Protein AF-A0A7V6A163-F1 (afdb_monomer)

Organism: NCBI:txid60893

Foldseek 3Di:
DDDPDDVVVVVVVVVVVVVVVVVVVVVVVVVVVVVVVVVVVVVVVVVLVVVVVVVVVLVVVCVVLVNDQDQDDPPPPVSNVVSCVVDQLNVLVVCVVVVNDDPVRSVVSSVVVVVVVVVD

Secondary structure (DSSP, 8-state):
------HHHHHHHHHHHHHHHHHHHHHHHHHHHHHHHHHHHHHHHHHHHHHHHHHHHHHHHHHHTT----PPPTT-HHHHHHHHHH-HHHHHHHHHHTTSS-HHHHHHHHHHHHHHHHT-

Solvent-accessible surface area (backbone atoms only — not comparable to full-atom values): 6953 Å² total; per-residue (Å²): 133,84,83,80,74,57,64,69,59,52,54,51,50,51,51,51,54,51,51,53,52,52,53,48,57,50,49,55,51,51,54,51,51,54,52,49,54,53,52,50,52,52,50,52,52,51,53,52,52,50,52,52,54,54,53,47,54,55,52,52,52,29,58,74,72,68,47,92,76,87,76,64,69,91,83,47,63,66,56,44,54,44,50,41,70,74,33,68,68,51,38,49,50,51,39,37,78,68,66,75,41,55,73,67,64,48,50,57,52,48,53,54,51,51,55,57,60,75,75,107

Structure (mmCIF, N/CA/C/O backbone):
data_AF-A0A7V6A163-F1
#
_entry.id   AF-A0A7V6A163-F1
#
loop_
_atom_site.group_PDB
_atom_site.id
_atom_site.type_symbol
_atom_site.label_atom_id
_atom_site.label_alt_id
_atom_site.label_comp_id
_atom_site.label_asym_id
_atom_site.label_entity_id
_atom_site.label_seq_id
_atom_site.pdbx_PDB_ins_code
_atom_site.Cartn_x
_atom_site.Cartn_y
_atom_site.Cartn_z
_atom_site.occupancy
_atom_site.B_iso_or_equiv
_atom_site.auth_seq_id
_atom_site.auth_comp_id
_atom_site.auth_asym_id
_atom_site.auth_atom_id
_atom_site.pdbx_PDB_model_num
ATOM 1 N N . MET A 1 1 ? 53.953 8.659 -46.176 1.00 43.06 1 MET A N 1
ATOM 2 C CA . MET A 1 1 ? 52.714 8.619 -46.981 1.00 43.06 1 MET A CA 1
ATOM 3 C C . MET A 1 1 ? 51.559 8.315 -46.045 1.00 43.06 1 MET A C 1
ATOM 5 O O . MET A 1 1 ? 51.565 7.242 -45.448 1.00 43.06 1 MET A O 1
ATOM 9 N N . SER A 1 2 ? 50.644 9.263 -45.817 1.00 55.03 2 SER A N 1
ATOM 10 C CA . SER A 1 2 ? 49.469 8.987 -44.984 1.00 55.03 2 SER A CA 1
ATOM 11 C C . SER A 1 2 ? 48.581 7.975 -45.712 1.00 55.03 2 SER A C 1
ATOM 13 O O . SER A 1 2 ? 48.352 8.082 -46.916 1.00 55.03 2 SER A O 1
ATOM 15 N N . LYS A 1 3 ? 48.135 6.937 -45.000 1.00 69.00 3 LYS A N 1
ATOM 16 C CA . LYS A 1 3 ? 47.135 6.004 -45.523 1.00 69.00 3 LYS A CA 1
ATOM 17 C C . LYS A 1 3 ? 45.823 6.780 -45.629 1.00 69.00 3 LYS A C 1
ATOM 19 O O . LYS A 1 3 ? 45.215 7.083 -44.607 1.00 69.00 3 LYS A O 1
ATOM 24 N N . ILE A 1 4 ? 45.436 7.157 -46.846 1.00 77.12 4 ILE A N 1
ATOM 25 C CA . ILE A 1 4 ? 44.150 7.806 -47.109 1.00 77.12 4 ILE A CA 1
ATOM 26 C C . ILE A 1 4 ? 43.067 6.765 -46.821 1.00 77.12 4 ILE A C 1
ATOM 28 O O . ILE A 1 4 ? 42.978 5.751 -47.512 1.00 77.12 4 ILE A O 1
ATOM 32 N N . ILE A 1 5 ? 42.295 6.981 -45.757 1.00 75.44 5 ILE A N 1
ATOM 33 C CA . ILE A 1 5 ? 41.170 6.116 -45.398 1.00 75.44 5 ILE A CA 1
ATOM 34 C C . ILE A 1 5 ? 40.026 6.422 -46.376 1.00 75.44 5 ILE A C 1
ATOM 36 O O . ILE A 1 5 ? 39.638 7.587 -46.488 1.00 75.44 5 ILE A O 1
ATOM 40 N N . PRO A 1 6 ? 39.472 5.418 -47.080 1.00 84.75 6 PRO A N 1
ATOM 41 C CA . PRO A 1 6 ? 38.306 5.617 -47.933 1.00 84.75 6 PRO A CA 1
ATOM 42 C C . PRO A 1 6 ? 37.114 6.136 -47.122 1.00 84.75 6 PRO A C 1
ATOM 44 O O . PRO A 1 6 ? 36.829 5.625 -46.036 1.00 84.75 6 PRO A O 1
ATOM 47 N N . PHE A 1 7 ? 36.388 7.115 -47.665 1.00 85.50 7 PHE A N 1
ATOM 48 C CA . PHE A 1 7 ? 35.231 7.730 -47.004 1.00 85.50 7 PHE A CA 1
ATOM 49 C C . PHE A 1 7 ? 34.187 6.697 -46.551 1.00 85.50 7 PHE A C 1
ATOM 51 O O . PHE A 1 7 ? 33.681 6.788 -45.437 1.00 85.50 7 PHE A O 1
ATOM 58 N N . ASP A 1 8 ? 33.942 5.656 -47.349 1.00 87.31 8 ASP A N 1
ATOM 59 C CA . ASP A 1 8 ? 32.980 4.596 -47.018 1.00 87.31 8 ASP A CA 1
ATOM 60 C C . ASP A 1 8 ? 33.348 3.837 -45.735 1.00 87.31 8 ASP A C 1
ATOM 62 O O . ASP A 1 8 ? 32.476 3.443 -44.956 1.00 87.31 8 ASP A O 1
ATOM 66 N N . GLN A 1 9 ? 34.648 3.659 -45.472 1.00 88.25 9 GLN A N 1
ATOM 67 C CA . GLN A 1 9 ? 35.122 3.031 -44.237 1.00 88.25 9 GLN A CA 1
ATOM 68 C C . GLN A 1 9 ? 34.901 3.951 -43.035 1.00 88.25 9 GLN A C 1
ATOM 70 O O . GLN A 1 9 ? 34.502 3.479 -41.969 1.00 88.25 9 GLN A O 1
ATOM 75 N N . LEU A 1 10 ? 35.102 5.259 -43.217 1.00 88.56 10 LEU A N 1
ATOM 76 C CA . LEU A 1 10 ? 34.847 6.263 -42.187 1.00 88.56 10 LEU A CA 1
ATOM 77 C C . LEU A 1 10 ? 33.349 6.373 -41.865 1.00 88.56 10 LEU A C 1
ATOM 79 O O . LEU A 1 10 ? 32.970 6.332 -40.695 1.00 88.56 10 LEU A O 1
ATOM 83 N N . ALA A 1 11 ? 32.495 6.439 -42.889 1.00 90.31 11 ALA A N 1
ATOM 84 C CA . ALA A 1 11 ? 31.044 6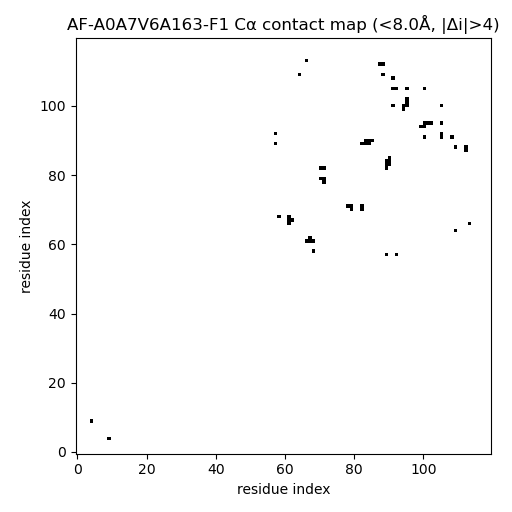.500 -42.740 1.00 90.31 11 ALA A CA 1
ATOM 85 C C . ALA A 1 11 ? 30.504 5.248 -42.033 1.00 90.31 11 ALA A C 1
ATOM 87 O O . ALA A 1 11 ? 29.736 5.344 -41.073 1.00 90.31 11 ALA A O 1
ATOM 88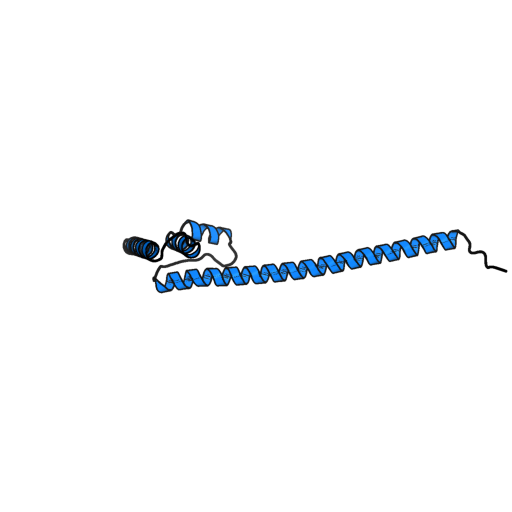 N N . ARG A 1 12 ? 30.975 4.056 -42.426 1.00 93.25 12 ARG A N 1
ATOM 89 C CA . ARG A 1 12 ? 30.621 2.802 -41.747 1.00 93.25 12 ARG A CA 1
ATOM 90 C C . ARG A 1 12 ? 31.047 2.806 -40.278 1.00 93.25 12 ARG A C 1
ATOM 92 O O . ARG A 1 12 ? 30.252 2.414 -39.426 1.00 93.25 12 ARG A O 1
ATOM 99 N N . ALA A 1 13 ? 32.264 3.254 -39.970 1.00 92.00 13 ALA A N 1
ATOM 100 C CA . ALA A 1 13 ? 32.741 3.351 -38.591 1.00 92.00 13 ALA A CA 1
ATOM 101 C C . ALA A 1 13 ? 31.891 4.329 -37.760 1.00 92.00 13 ALA A C 1
ATOM 103 O O . ALA A 1 13 ? 31.519 4.016 -36.631 1.00 92.00 13 ALA A O 1
ATOM 104 N N . GLN A 1 14 ? 31.507 5.475 -38.331 1.00 94.56 14 GLN A N 1
ATOM 105 C CA . GLN A 1 14 ? 30.621 6.436 -37.674 1.00 94.56 14 GLN A CA 1
ATOM 106 C C . GLN A 1 14 ? 29.238 5.838 -37.380 1.00 94.56 14 GLN A C 1
ATOM 108 O O . GLN A 1 14 ? 28.729 5.998 -36.270 1.00 94.56 14 GLN A O 1
ATOM 113 N N . HIS A 1 15 ? 28.642 5.120 -38.336 1.00 95.88 15 HIS A N 1
ATOM 114 C CA . HIS A 1 15 ? 27.358 4.449 -38.127 1.00 95.88 15 HIS A CA 1
ATOM 115 C C . HIS A 1 15 ? 27.433 3.379 -37.036 1.00 95.88 15 HIS A C 1
ATOM 117 O O . HIS A 1 15 ? 26.545 3.318 -36.187 1.00 95.88 15 HIS A O 1
ATOM 123 N N . LEU A 1 16 ? 28.498 2.572 -37.013 1.00 97.00 16 LEU A N 1
ATOM 124 C CA . LEU A 1 16 ? 28.705 1.573 -35.963 1.00 97.00 16 LEU A CA 1
ATOM 125 C C . LEU A 1 16 ? 28.836 2.230 -34.585 1.00 97.00 16 LEU A C 1
ATOM 127 O O . LEU A 1 16 ? 28.115 1.848 -33.667 1.00 97.00 16 LEU A O 1
ATOM 131 N N . ASN A 1 17 ? 29.655 3.277 -34.466 1.00 96.12 17 ASN A N 1
ATOM 132 C CA . ASN A 1 17 ? 29.818 4.020 -33.215 1.00 96.12 17 ASN A CA 1
ATOM 133 C C . ASN A 1 17 ? 28.493 4.626 -32.731 1.00 96.12 17 ASN A C 1
ATOM 135 O O . ASN A 1 17 ? 28.170 4.566 -31.545 1.00 96.12 17 ASN A O 1
ATOM 139 N N . PHE A 1 18 ? 27.695 5.181 -33.647 1.00 97.44 18 PHE A N 1
ATOM 140 C CA . PHE A 1 18 ? 26.375 5.713 -33.317 1.00 97.44 18 PHE A CA 1
ATOM 141 C C . PHE A 1 18 ? 25.432 4.619 -32.798 1.00 97.44 18 PHE A C 1
ATOM 143 O O . PHE A 1 18 ? 24.777 4.809 -31.772 1.00 97.44 18 PHE A O 1
ATOM 150 N N . LEU A 1 19 ? 25.377 3.463 -33.467 1.00 97.94 19 LEU A N 1
ATOM 151 C CA . LEU A 1 19 ? 24.544 2.339 -33.033 1.00 97.94 19 LEU A CA 1
ATOM 152 C C . LEU A 1 19 ? 24.986 1.795 -31.671 1.00 97.94 19 LEU A C 1
ATOM 154 O O . LEU A 1 19 ? 24.142 1.507 -30.823 1.00 97.94 19 LEU A O 1
ATOM 158 N N . GLU A 1 20 ? 26.291 1.695 -31.424 1.00 97.88 20 GLU A N 1
ATOM 159 C CA . GLU A 1 20 ? 26.821 1.268 -30.129 1.00 97.88 20 GLU A CA 1
ATOM 160 C C . GLU A 1 20 ? 26.475 2.251 -29.011 1.00 97.88 20 GLU A C 1
ATOM 162 O O . GLU A 1 20 ? 26.024 1.819 -27.945 1.00 97.88 20 GLU A O 1
ATOM 167 N N . HIS A 1 21 ? 26.601 3.555 -29.271 1.00 98.00 21 HIS A N 1
ATOM 168 C CA . HIS A 1 21 ? 26.170 4.597 -28.343 1.00 98.00 21 HIS A CA 1
ATOM 169 C C . HIS A 1 21 ? 24.677 4.469 -28.028 1.00 98.00 21 HIS A C 1
ATOM 171 O O . HIS A 1 21 ? 24.289 4.452 -26.863 1.00 98.00 21 HIS A O 1
ATOM 177 N N . LYS A 1 22 ? 23.817 4.315 -29.043 1.00 97.94 22 LYS A N 1
ATOM 178 C CA . LYS A 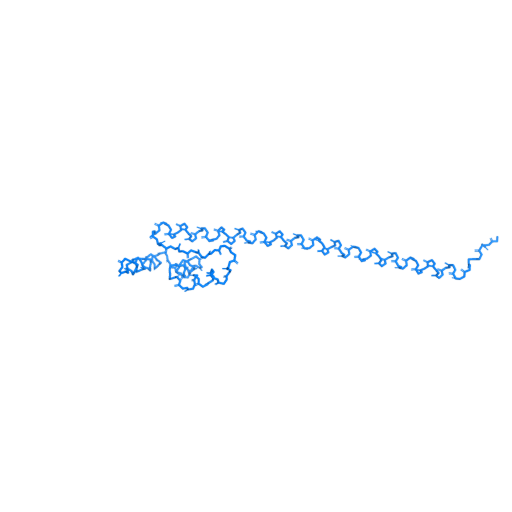1 22 ? 22.369 4.172 -28.823 1.00 97.94 22 LYS A CA 1
ATOM 179 C C . LYS A 1 22 ? 21.998 2.889 -28.096 1.00 97.94 22 LYS A C 1
ATOM 181 O O . LYS A 1 22 ?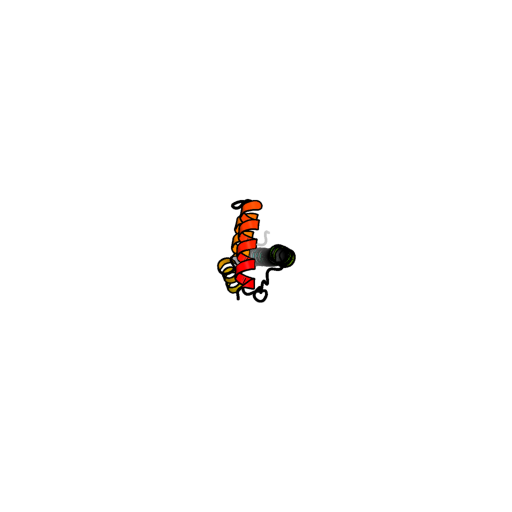 21.115 2.913 -27.241 1.00 97.94 22 LYS A O 1
ATOM 186 N N . ARG A 1 23 ? 22.702 1.789 -28.363 1.00 97.94 23 ARG A N 1
ATOM 187 C CA . ARG A 1 23 ? 22.541 0.544 -27.606 1.00 97.94 23 ARG A CA 1
ATOM 188 C C . ARG A 1 23 ? 22.896 0.741 -26.132 1.00 97.94 23 ARG A C 1
ATOM 190 O O . ARG A 1 23 ? 22.202 0.201 -25.273 1.00 97.94 23 ARG A O 1
ATOM 197 N N . ARG A 1 24 ? 23.962 1.490 -25.836 1.00 98.06 24 ARG A N 1
ATOM 198 C CA . ARG A 1 24 ? 24.360 1.812 -24.462 1.00 98.06 24 ARG A CA 1
ATOM 199 C C . ARG A 1 24 ? 23.313 2.684 -23.769 1.00 98.06 24 ARG A C 1
ATOM 201 O O . ARG A 1 24 ? 22.832 2.275 -22.718 1.00 98.06 24 ARG A O 1
ATOM 208 N N . ASP A 1 25 ? 22.894 3.787 -24.394 1.00 98.06 25 ASP A N 1
ATOM 209 C CA . ASP A 1 25 ? 21.842 4.674 -23.868 1.00 98.06 25 ASP A CA 1
ATOM 210 C C . ASP A 1 25 ? 20.567 3.888 -23.528 1.00 98.06 25 ASP A C 1
ATOM 212 O O . ASP A 1 25 ? 19.948 4.089 -22.484 1.00 98.06 25 ASP A O 1
ATOM 216 N N . TYR A 1 26 ? 20.163 2.980 -24.423 1.00 98.31 26 TYR A N 1
ATOM 217 C CA . TYR A 1 26 ? 18.983 2.144 -24.229 1.00 98.31 26 TYR A CA 1
ATOM 218 C C . TYR A 1 26 ? 19.127 1.224 -23.011 1.00 98.31 26 TYR A C 1
ATOM 220 O O . TYR A 1 26 ? 18.233 1.186 -22.169 1.00 98.31 26 TYR A O 1
ATOM 228 N N . ARG A 1 27 ? 20.264 0.527 -22.876 1.00 98.06 27 ARG A N 1
ATOM 229 C CA . ARG A 1 27 ? 20.520 -0.353 -21.722 1.00 98.06 27 ARG A CA 1
ATOM 230 C C . ARG A 1 27 ? 20.537 0.413 -20.405 1.00 98.06 27 ARG A C 1
ATOM 232 O O . ARG A 1 27 ? 19.911 -0.027 -19.451 1.00 98.06 27 ARG A O 1
ATOM 239 N N . GLU A 1 28 ? 21.183 1.575 -20.368 1.00 98.12 28 GLU A N 1
ATOM 240 C CA . GLU A 1 28 ? 21.232 2.402 -19.157 1.00 98.12 28 GLU A CA 1
ATOM 241 C C . GLU A 1 28 ? 19.825 2.844 -18.713 1.00 98.12 28 GLU A C 1
ATOM 243 O O . GLU A 1 28 ? 19.521 2.858 -17.516 1.00 98.12 28 GLU A O 1
ATOM 248 N N . ARG A 1 29 ? 18.936 3.145 -19.671 1.00 98.06 29 ARG A N 1
ATOM 249 C CA . ARG A 1 29 ? 17.527 3.469 -19.394 1.00 98.06 29 ARG A CA 1
ATOM 250 C C . ARG A 1 29 ? 16.730 2.257 -18.917 1.00 98.06 29 ARG A C 1
ATOM 252 O O . ARG A 1 29 ? 15.984 2.390 -17.950 1.00 98.06 29 ARG A O 1
ATOM 259 N N . GLU A 1 30 ? 16.892 1.096 -19.546 1.00 98.31 30 GLU A N 1
ATOM 260 C CA . GLU A 1 30 ? 16.262 -0.158 -19.101 1.00 98.31 30 GLU A CA 1
ATOM 261 C C . GLU A 1 30 ? 16.685 -0.520 -17.670 1.00 98.31 30 GLU A C 1
ATOM 263 O O . GLU A 1 30 ? 15.834 -0.772 -16.816 1.00 98.31 30 GLU A O 1
ATOM 268 N N . ASP A 1 31 ? 17.982 -0.446 -17.364 1.00 98.12 31 ASP A N 1
ATOM 269 C CA . ASP A 1 31 ? 18.509 -0.718 -16.023 1.00 98.12 31 ASP A CA 1
ATOM 270 C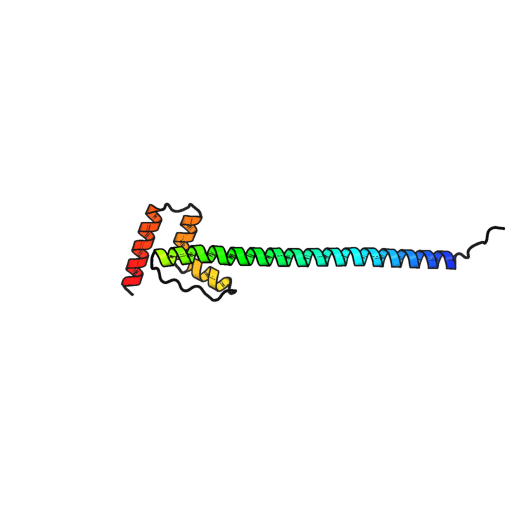 C . ASP A 1 31 ? 17.956 0.270 -14.988 1.00 98.12 31 ASP A C 1
ATOM 272 O O . ASP A 1 31 ? 17.617 -0.101 -13.858 1.00 98.12 31 ASP A O 1
ATOM 276 N N . TYR A 1 32 ? 17.832 1.546 -15.360 1.00 97.94 32 TYR A N 1
ATOM 277 C CA . TYR A 1 32 ? 17.202 2.550 -14.512 1.00 97.94 32 TYR A CA 1
ATOM 278 C C . TYR A 1 32 ? 15.723 2.237 -14.244 1.00 97.94 32 TYR A C 1
ATOM 280 O O . TYR A 1 32 ? 15.310 2.221 -13.081 1.00 97.94 32 TYR A O 1
ATOM 288 N N . LEU A 1 33 ? 14.944 1.907 -15.277 1.00 98.31 33 LEU A N 1
ATOM 289 C CA . LEU A 1 33 ? 13.538 1.520 -15.127 1.00 98.31 33 LEU A CA 1
ATOM 290 C C . LEU A 1 33 ? 13.378 0.252 -14.278 1.00 98.31 33 LEU A C 1
ATOM 292 O O . LEU A 1 33 ? 12.487 0.188 -13.431 1.00 98.31 33 LEU A O 1
ATOM 296 N N . ALA A 1 34 ? 14.256 -0.739 -14.443 1.00 98.06 34 ALA A N 1
ATOM 297 C CA . ALA A 1 34 ? 14.246 -1.954 -13.635 1.00 98.06 34 ALA A CA 1
ATOM 298 C C . ALA A 1 34 ? 14.484 -1.656 -12.146 1.00 98.06 34 ALA A C 1
ATOM 300 O O . ALA A 1 34 ? 13.803 -2.221 -11.286 1.00 98.06 34 ALA A O 1
ATOM 301 N N . ARG A 1 35 ? 15.405 -0.735 -11.825 1.00 97.81 35 ARG A N 1
ATOM 302 C CA . ARG A 1 35 ? 15.626 -0.277 -10.443 1.00 97.81 35 ARG A CA 1
ATOM 303 C C . ARG A 1 35 ? 14.402 0.432 -9.871 1.00 97.81 35 ARG A C 1
ATOM 305 O O . ARG A 1 35 ? 14.009 0.120 -8.750 1.00 97.81 35 ARG A O 1
ATOM 312 N N . LEU A 1 36 ? 13.769 1.319 -10.640 1.00 98.12 36 LEU A N 1
ATOM 313 C CA . LEU A 1 36 ? 12.548 2.002 -10.203 1.00 98.12 36 LEU A CA 1
ATOM 314 C C . LEU A 1 36 ? 11.402 1.023 -9.926 1.00 98.12 36 LEU A C 1
ATOM 316 O O . LEU A 1 36 ? 10.742 1.146 -8.901 1.00 98.12 36 LEU A O 1
ATOM 320 N N . ARG A 1 37 ? 11.201 0.008 -10.777 1.00 97.94 37 ARG A N 1
ATOM 321 C CA . ARG A 1 37 ? 10.178 -1.029 -10.543 1.00 97.94 37 ARG A CA 1
ATOM 322 C C . ARG A 1 37 ? 10.410 -1.790 -9.237 1.00 97.94 37 ARG A C 1
ATOM 324 O O . ARG A 1 37 ? 9.461 -2.041 -8.505 1.00 97.94 37 ARG A O 1
ATOM 331 N N . ARG A 1 38 ? 11.665 -2.134 -8.922 1.00 97.50 38 ARG A N 1
ATOM 332 C CA . ARG A 1 38 ? 12.007 -2.791 -7.647 1.00 97.50 38 ARG A CA 1
ATOM 333 C C . ARG A 1 38 ? 11.710 -1.893 -6.451 1.00 97.50 38 ARG A C 1
ATOM 335 O O . ARG A 1 38 ? 11.163 -2.375 -5.466 1.00 97.50 38 ARG A O 1
ATOM 342 N N . LEU A 1 39 ? 12.047 -0.607 -6.551 1.00 97.75 39 LEU A N 1
ATOM 343 C CA . LEU A 1 39 ? 11.768 0.359 -5.493 1.00 97.75 39 LEU A CA 1
ATOM 344 C C . LEU A 1 39 ? 10.259 0.528 -5.273 1.00 97.75 39 LEU A C 1
ATOM 346 O O . LEU A 1 39 ? 9.810 0.492 -4.134 1.00 97.75 39 LEU A O 1
ATOM 350 N N . LEU A 1 40 ? 9.474 0.646 -6.348 1.00 97.75 40 LEU A N 1
ATOM 351 C CA . LEU A 1 40 ? 8.013 0.714 -6.258 1.00 97.75 40 LEU A CA 1
ATOM 352 C C . LEU A 1 40 ? 7.436 -0.518 -5.561 1.00 97.75 40 LEU A C 1
ATOM 354 O O . LEU A 1 40 ? 6.650 -0.368 -4.636 1.00 97.75 40 LEU A O 1
ATOM 358 N N . PHE A 1 41 ? 7.896 -1.719 -5.919 1.00 96.44 41 PHE A N 1
ATOM 359 C CA . PHE A 1 41 ? 7.449 -2.947 -5.260 1.00 96.44 41 PHE A CA 1
ATOM 360 C C . PHE A 1 41 ? 7.787 -2.974 -3.759 1.00 96.44 41 PHE A C 1
ATOM 362 O O . PHE A 1 41 ? 6.985 -3.423 -2.942 1.00 96.44 41 PHE A O 1
ATOM 369 N N . GLN A 1 42 ? 8.962 -2.469 -3.370 1.00 96.44 42 GLN A N 1
ATOM 370 C CA . GLN A 1 42 ? 9.332 -2.343 -1.957 1.00 96.44 42 GLN A CA 1
ATOM 371 C C . GLN A 1 42 ? 8.425 -1.355 -1.216 1.00 96.44 42 GLN A C 1
ATOM 373 O O . GLN A 1 42 ? 7.960 -1.670 -0.122 1.00 96.44 42 GLN A O 1
ATOM 378 N N . ILE A 1 43 ? 8.150 -0.194 -1.817 1.00 96.56 43 ILE A N 1
ATOM 379 C CA . ILE A 1 43 ? 7.248 0.816 -1.252 1.00 96.56 43 ILE A CA 1
ATOM 380 C C . ILE A 1 43 ? 5.837 0.239 -1.103 1.00 96.56 43 ILE A C 1
ATOM 382 O O . ILE A 1 43 ? 5.248 0.349 -0.033 1.00 96.56 43 ILE A O 1
ATOM 386 N N . GLU A 1 44 ? 5.310 -0.434 -2.126 1.00 94.69 44 GLU A N 1
ATOM 387 C CA . GLU A 1 44 ? 4.001 -1.094 -2.074 1.00 94.69 44 GLU A CA 1
ATOM 388 C C . GLU A 1 44 ? 3.934 -2.146 -0.959 1.00 94.69 44 GLU A C 1
ATOM 390 O O . GLU A 1 44 ? 2.950 -2.208 -0.219 1.00 94.69 44 GLU A O 1
ATOM 395 N N . GLY A 1 45 ? 4.995 -2.942 -0.795 1.00 92.94 45 GLY A N 1
ATOM 396 C CA . GLY A 1 45 ? 5.108 -3.909 0.295 1.00 92.94 45 GLY A CA 1
ATOM 397 C C . GLY A 1 45 ? 5.079 -3.246 1.674 1.00 92.94 45 GLY A C 1
ATOM 398 O O . GLY A 1 45 ? 4.333 -3.687 2.550 1.00 92.94 45 GLY A O 1
ATOM 399 N N . GLN A 1 46 ? 5.837 -2.161 1.855 1.00 94.75 46 GLN A N 1
ATOM 400 C CA . GLN A 1 46 ? 5.848 -1.386 3.099 1.00 94.75 46 GLN A CA 1
ATOM 401 C C . GLN A 1 46 ? 4.481 -0.761 3.388 1.00 94.75 46 GLN A C 1
ATOM 403 O O . GLN A 1 46 ? 3.971 -0.910 4.494 1.00 94.75 46 GLN A O 1
ATOM 408 N N . MET A 1 47 ? 3.850 -0.137 2.389 1.00 92.56 47 MET A N 1
ATOM 409 C CA . MET A 1 47 ? 2.506 0.428 2.523 1.00 92.56 47 MET A CA 1
ATOM 410 C C . MET A 1 47 ? 1.497 -0.635 2.955 1.00 92.56 47 MET A C 1
ATOM 412 O O . MET A 1 47 ? 0.734 -0.407 3.888 1.00 92.56 47 MET A O 1
ATOM 416 N N . ARG A 1 48 ? 1.530 -1.824 2.341 1.00 88.00 48 ARG A N 1
ATOM 417 C CA . ARG A 1 48 ? 0.638 -2.930 2.713 1.00 88.00 48 ARG A CA 1
ATOM 418 C C . ARG A 1 48 ? 0.887 -3.422 4.139 1.00 88.00 48 ARG A C 1
ATOM 420 O O . ARG A 1 48 ? -0.062 -3.741 4.848 1.00 88.00 48 ARG A O 1
ATOM 427 N N . GLN A 1 49 ? 2.143 -3.479 4.576 1.00 90.38 49 GLN A N 1
ATOM 428 C CA . GLN A 1 49 ? 2.466 -3.832 5.959 1.00 90.38 49 GLN A CA 1
ATOM 429 C C . GLN A 1 49 ? 1.916 -2.789 6.941 1.00 90.38 49 GLN A C 1
ATOM 431 O O . GLN A 1 49 ? 1.325 -3.160 7.954 1.00 90.38 49 GLN A O 1
ATOM 436 N N . THR A 1 50 ? 2.051 -1.500 6.625 1.00 89.94 50 THR A N 1
ATOM 437 C CA . THR A 1 50 ? 1.480 -0.414 7.429 1.00 89.94 50 THR A CA 1
ATOM 438 C C . THR A 1 50 ? -0.048 -0.462 7.452 1.00 89.94 50 THR A C 1
ATOM 440 O O . THR A 1 50 ? -0.626 -0.303 8.522 1.00 89.94 50 THR A O 1
ATOM 443 N N . GLU A 1 51 ? -0.710 -0.744 6.324 1.00 88.25 51 GLU A N 1
ATOM 444 C CA . GLU A 1 51 ? -2.169 -0.939 6.267 1.00 88.25 51 GLU A CA 1
ATOM 445 C C . GLU A 1 51 ? -2.616 -2.048 7.239 1.00 88.25 51 GLU A C 1
ATOM 447 O O . GLU A 1 51 ? -3.562 -1.862 8.004 1.00 88.25 51 GLU A O 1
ATOM 452 N N . VAL A 1 52 ? -1.910 -3.185 7.273 1.00 87.69 52 VAL A N 1
ATOM 453 C CA . VAL A 1 52 ? -2.221 -4.285 8.205 1.00 87.69 52 VAL A CA 1
ATOM 454 C C . VAL A 1 52 ? -2.026 -3.860 9.660 1.00 87.69 52 VAL A C 1
ATOM 456 O O . VAL A 1 52 ? -2.898 -4.116 10.488 1.00 87.69 52 VAL A O 1
ATOM 459 N N . GLN A 1 53 ? -0.917 -3.186 9.973 1.00 90.00 53 GLN A N 1
ATOM 460 C CA . GLN A 1 53 ? -0.642 -2.695 11.327 1.00 90.00 53 GLN A CA 1
ATOM 461 C C . GLN A 1 53 ? -1.688 -1.676 11.791 1.00 90.00 53 GLN A C 1
ATOM 463 O O . GLN A 1 53 ? -2.118 -1.715 12.940 1.00 90.00 53 GLN A O 1
ATOM 468 N N . GLN A 1 54 ? -2.144 -0.792 10.900 1.00 88.31 54 GLN A N 1
ATOM 469 C CA . GLN A 1 54 ? -3.225 0.144 11.203 1.00 88.31 54 GLN A CA 1
ATOM 470 C C . GLN A 1 54 ? -4.521 -0.597 11.532 1.00 88.31 54 GLN A C 1
ATOM 472 O O . GLN A 1 54 ? -5.125 -0.321 12.564 1.00 88.31 54 GLN A O 1
ATOM 477 N N . LEU A 1 55 ? -4.928 -1.570 10.708 1.00 88.44 55 LEU A N 1
ATOM 478 C CA . LEU A 1 55 ? -6.123 -2.385 10.968 1.00 88.44 55 LEU A CA 1
ATOM 479 C C . LEU A 1 55 ? -6.036 -3.143 12.298 1.00 88.44 55 LEU A C 1
ATOM 481 O O . LEU A 1 55 ? -7.044 -3.295 12.989 1.00 88.44 55 LEU A O 1
ATOM 485 N N . GLU A 1 56 ? -4.840 -3.587 12.683 1.00 89.19 56 GLU A N 1
ATOM 486 C CA . GLU A 1 56 ? -4.618 -4.253 13.962 1.00 89.19 56 GLU A CA 1
ATOM 487 C C . GLU A 1 56 ? -4.952 -3.347 15.155 1.00 89.19 56 GLU A C 1
ATOM 489 O O . GLU A 1 56 ? -5.575 -3.814 16.107 1.00 89.19 56 GLU A O 1
ATOM 494 N N . VAL A 1 57 ? -4.642 -2.048 15.085 1.00 90.62 57 VAL A N 1
ATOM 495 C CA . VAL A 1 57 ? -5.004 -1.081 16.138 1.00 90.62 57 VAL A CA 1
ATOM 496 C C . VAL A 1 57 ? -6.522 -1.005 16.320 1.00 90.62 57 VAL A C 1
ATOM 498 O O . VAL A 1 57 ? -7.014 -1.072 17.449 1.00 90.62 57 VAL A O 1
ATOM 501 N N . PHE A 1 58 ? -7.286 -0.938 15.224 1.00 89.81 58 PHE A N 1
ATOM 502 C CA . PHE A 1 58 ? -8.753 -0.939 15.291 1.00 89.81 58 PHE A CA 1
ATOM 503 C C . PHE A 1 58 ? -9.295 -2.248 15.875 1.00 89.81 58 PHE A C 1
ATOM 505 O O . PHE A 1 58 ? -10.208 -2.221 16.701 1.00 89.81 58 PHE A O 1
ATOM 512 N N . LEU A 1 59 ? -8.717 -3.393 15.499 1.00 88.81 59 LEU A N 1
ATOM 513 C CA . LEU A 1 59 ? -9.100 -4.696 16.048 1.00 88.81 59 LEU A CA 1
ATOM 514 C C . LEU A 1 59 ? -8.790 -4.815 17.542 1.00 88.81 59 LEU A C 1
ATOM 516 O O . LEU A 1 59 ? -9.599 -5.361 18.292 1.00 88.81 59 LEU A O 1
ATOM 520 N N . GLN A 1 60 ? -7.638 -4.317 17.990 1.00 90.25 60 GLN A N 1
ATOM 521 C CA . GLN A 1 60 ? -7.271 -4.303 19.405 1.00 90.25 60 GLN A CA 1
ATOM 522 C C . GLN A 1 60 ? -8.245 -3.436 20.213 1.00 90.25 60 GLN A C 1
ATOM 524 O O . GLN A 1 60 ? -8.733 -3.885 21.251 1.00 90.25 60 GLN A O 1
ATOM 529 N N . ALA A 1 61 ? -8.599 -2.249 19.707 1.00 89.56 61 ALA A N 1
ATOM 530 C CA . ALA A 1 61 ? -9.606 -1.391 20.326 1.00 89.56 61 ALA A CA 1
ATOM 531 C C . ALA A 1 61 ? -10.986 -2.072 20.373 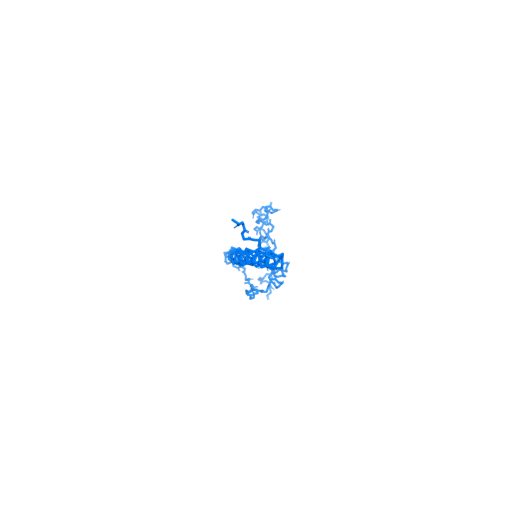1.00 89.56 61 ALA A C 1
ATOM 533 O O . ALA A 1 61 ? -11.616 -2.112 21.429 1.00 89.56 61 ALA A O 1
ATOM 534 N N . ALA A 1 62 ? -11.430 -2.682 19.269 1.00 87.88 62 ALA A N 1
ATOM 535 C CA . ALA A 1 62 ? -12.691 -3.424 19.218 1.00 87.88 62 ALA A CA 1
ATOM 536 C C . ALA A 1 62 ? -12.732 -4.552 20.260 1.00 87.88 62 ALA A C 1
ATOM 538 O O . ALA A 1 62 ? -13.699 -4.662 21.011 1.00 87.88 62 ALA A O 1
ATOM 539 N N . ARG A 1 63 ? -11.654 -5.342 20.373 1.00 87.94 63 ARG A N 1
ATOM 540 C CA . ARG A 1 63 ? -11.531 -6.411 21.378 1.00 87.94 63 ARG A CA 1
ATOM 541 C C . ARG A 1 63 ? -11.564 -5.876 22.803 1.00 87.94 63 ARG A C 1
ATOM 543 O O . ARG A 1 63 ? -12.242 -6.464 23.639 1.00 87.94 63 ARG A O 1
ATOM 550 N N . HIS A 1 64 ? -10.863 -4.775 23.079 1.00 89.75 64 HIS A N 1
ATOM 551 C CA . HIS A 1 64 ? -10.862 -4.150 24.402 1.00 89.75 64 HIS A CA 1
ATOM 552 C C . HIS A 1 64 ? -12.276 -3.741 24.827 1.00 89.75 64 HIS A C 1
ATOM 554 O O . HIS A 1 64 ? -12.708 -4.042 25.937 1.00 89.75 64 HIS A O 1
ATOM 560 N N . PHE A 1 65 ? -13.026 -3.131 23.910 1.00 86.88 65 PHE A N 1
ATOM 561 C CA . PHE A 1 65 ? -14.410 -2.751 24.156 1.00 86.88 65 PHE A CA 1
ATOM 562 C C . PHE A 1 65 ? -15.410 -3.895 23.938 1.00 86.88 65 PHE A C 1
ATOM 564 O O . PHE A 1 65 ? -16.596 -3.661 24.120 1.00 86.88 65 PHE A O 1
ATOM 571 N N . GLN A 1 66 ? -14.979 -5.118 23.615 1.00 85.44 66 GLN A N 1
ATOM 572 C CA . GLN A 1 66 ? -15.857 -6.266 23.336 1.00 85.44 66 GLN A CA 1
ATOM 573 C C . GLN A 1 66 ? -16.886 -6.002 22.219 1.00 85.44 66 GLN A C 1
ATOM 575 O O . GLN A 1 66 ? -17.995 -6.529 22.239 1.00 85.44 66 GLN A O 1
ATOM 580 N N . VAL A 1 67 ? -16.521 -5.181 21.234 1.00 83.31 67 VA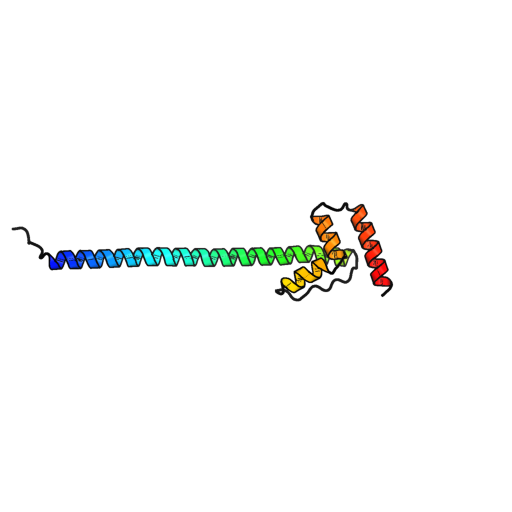L A N 1
ATOM 581 C CA . VAL A 1 67 ? -17.341 -4.924 20.047 1.00 83.31 67 VAL A CA 1
ATOM 582 C C . VAL A 1 67 ? -17.040 -6.000 19.009 1.00 83.31 67 VAL A C 1
ATOM 584 O O . VAL A 1 67 ? -15.891 -6.162 18.589 1.00 83.31 67 VAL A O 1
ATOM 587 N N . ASN A 1 68 ? -18.071 -6.722 18.569 1.00 77.81 68 ASN A N 1
ATOM 588 C CA . ASN A 1 68 ? -17.926 -7.693 17.489 1.00 77.81 68 ASN A CA 1
ATOM 589 C C . ASN A 1 68 ? -17.669 -6.960 16.169 1.00 77.81 68 ASN A C 1
ATOM 591 O O . ASN A 1 68 ? -18.512 -6.203 15.682 1.00 77.81 68 ASN A O 1
ATOM 595 N N . LEU A 1 69 ? -16.483 -7.185 15.606 1.00 80.12 69 LEU A N 1
ATOM 596 C CA . LEU A 1 69 ? -16.036 -6.578 14.363 1.00 80.12 69 LEU A CA 1
ATOM 597 C C . LEU A 1 69 ? -15.614 -7.672 13.382 1.00 80.12 69 LEU A C 1
ATOM 599 O O . LEU A 1 69 ? -14.605 -8.346 13.589 1.00 80.12 69 LEU A O 1
ATOM 603 N N . GLU A 1 70 ? -16.365 -7.818 12.298 1.00 75.62 70 GLU A N 1
ATOM 604 C CA . GLU A 1 70 ? -15.988 -8.679 11.181 1.00 75.62 70 GLU A CA 1
ATOM 605 C C . GLU A 1 70 ? -15.334 -7.819 10.103 1.00 75.62 70 GLU A C 1
ATOM 607 O O . GLU A 1 70 ? -15.995 -7.036 9.421 1.00 75.62 70 GLU A O 1
ATOM 612 N N . LEU A 1 71 ? -14.010 -7.925 9.976 1.00 76.38 71 LEU A N 1
ATOM 613 C CA . LEU A 1 71 ? -13.303 -7.294 8.868 1.00 76.38 71 LEU A CA 1
ATOM 614 C C . LEU A 1 71 ? -13.336 -8.206 7.636 1.00 76.38 71 LEU A C 1
ATOM 616 O O . LEU A 1 71 ? -13.163 -9.421 7.765 1.00 76.38 71 LEU A O 1
ATOM 620 N N . PRO A 1 72 ? -13.513 -7.632 6.435 1.00 77.31 72 PRO A N 1
ATOM 621 C CA . PRO A 1 72 ? -13.456 -8.389 5.196 1.00 77.31 72 PRO A CA 1
ATOM 622 C C . PRO A 1 72 ? -12.052 -8.953 4.941 1.00 77.31 72 PRO A C 1
ATOM 624 O O . PRO A 1 72 ? -11.052 -8.516 5.517 1.00 77.31 72 PRO A O 1
ATOM 627 N N . ILE A 1 73 ? -11.988 -9.946 4.052 1.00 72.62 73 ILE A N 1
ATOM 628 C CA . ILE A 1 73 ? -10.758 -10.667 3.708 1.00 72.62 73 ILE A CA 1
ATOM 629 C C . ILE A 1 73 ? -9.679 -9.685 3.219 1.00 72.62 73 ILE A C 1
ATOM 631 O O . ILE A 1 73 ? -9.941 -8.778 2.425 1.00 72.62 73 ILE A O 1
ATOM 635 N N . GLN A 1 74 ? -8.440 -9.893 3.678 1.00 66.81 74 GLN A N 1
ATOM 636 C CA . GLN A 1 74 ? -7.288 -9.069 3.313 1.00 66.81 74 GLN A CA 1
ATOM 637 C C . GLN A 1 74 ? -7.111 -8.982 1.788 1.00 66.81 74 GLN A C 1
ATOM 639 O O . GLN A 1 74 ? -6.871 -9.987 1.122 1.00 66.81 74 GLN A O 1
ATOM 644 N N . GLY A 1 75 ? -7.153 -7.761 1.250 1.00 67.69 75 GLY A N 1
ATOM 645 C CA . GLY A 1 75 ? -6.946 -7.477 -0.175 1.00 67.69 75 GLY A CA 1
ATOM 646 C C . GLY A 1 75 ? -8.149 -6.846 -0.876 1.00 67.69 75 GLY A C 1
ATOM 647 O O . GLY A 1 75 ? -7.956 -6.190 -1.898 1.00 67.69 75 GLY A O 1
ATOM 648 N N . ASP A 1 76 ? -9.356 -6.951 -0.312 1.00 81.31 76 ASP A N 1
ATOM 649 C CA . ASP A 1 76 ? -10.526 -6.232 -0.827 1.00 81.31 76 ASP A CA 1
ATOM 650 C C . ASP A 1 76 ? -10.620 -4.829 -0.210 1.00 81.31 76 ASP A C 1
ATOM 652 O O . ASP A 1 76 ? -11.281 -4.590 0.803 1.00 81.31 76 ASP A O 1
ATOM 656 N N . ARG A 1 77 ? -9.921 -3.876 -0.835 1.00 77.81 77 ARG A N 1
ATOM 657 C CA . ARG A 1 77 ? -9.874 -2.479 -0.376 1.00 77.81 77 ARG A CA 1
ATOM 658 C C . ARG A 1 77 ? -11.248 -1.808 -0.369 1.00 77.81 77 ARG A C 1
ATOM 660 O O . ARG A 1 77 ? -11.507 -0.983 0.504 1.00 77.81 77 ARG A O 1
ATOM 667 N N . LEU A 1 78 ? -12.126 -2.161 -1.310 1.00 82.19 78 LEU A N 1
ATOM 668 C CA . LEU A 1 78 ? -13.468 -1.583 -1.382 1.00 82.19 78 LEU A CA 1
ATOM 669 C C . LEU A 1 78 ? -14.340 -2.099 -0.241 1.00 82.19 78 LEU A C 1
ATOM 671 O O . LEU A 1 78 ? -15.045 -1.312 0.388 1.00 82.19 78 LEU A O 1
ATOM 675 N N . ALA A 1 79 ? -14.267 -3.396 0.061 1.00 82.44 79 ALA A N 1
ATOM 676 C CA . ALA A 1 79 ? -14.974 -3.958 1.204 1.00 82.44 79 ALA A CA 1
ATOM 677 C C . ALA A 1 79 ? -14.473 -3.363 2.526 1.00 82.44 79 ALA A C 1
ATOM 679 O O . ALA A 1 79 ? -15.292 -3.019 3.376 1.00 82.44 79 ALA A O 1
ATOM 680 N N . VAL A 1 80 ? -13.155 -3.178 2.691 1.00 82.50 80 VAL A N 1
ATOM 681 C CA . VAL A 1 80 ? -12.596 -2.512 3.882 1.00 82.50 80 VAL A CA 1
ATOM 682 C C . VAL A 1 80 ? -13.134 -1.085 3.999 1.00 82.50 80 VAL A C 1
ATOM 684 O O . VAL A 1 80 ? -13.635 -0.710 5.053 1.00 82.50 80 VAL A O 1
ATOM 687 N N . GLN A 1 81 ? -13.112 -0.299 2.920 1.00 83.88 81 GLN A N 1
ATOM 688 C CA . GLN A 1 81 ? -13.631 1.071 2.949 1.00 83.88 81 GLN A CA 1
ATOM 689 C C . GLN A 1 81 ? -15.122 1.126 3.317 1.00 83.88 81 GLN A C 1
ATOM 691 O O . GLN A 1 81 ? -15.534 1.981 4.104 1.00 83.88 81 GLN A O 1
ATOM 696 N N . ARG A 1 82 ? -15.928 0.196 2.790 1.00 84.50 82 ARG A N 1
ATOM 697 C CA . ARG A 1 82 ? -17.342 0.064 3.166 1.00 84.50 82 ARG A CA 1
ATOM 698 C C . ARG A 1 82 ? -17.494 -0.275 4.642 1.00 84.50 82 ARG A C 1
ATOM 700 O O . ARG A 1 82 ? -18.218 0.426 5.330 1.00 84.50 82 ARG A O 1
ATOM 707 N N . ALA A 1 83 ? -16.731 -1.237 5.164 1.00 84.56 83 ALA A N 1
ATOM 708 C CA . ALA A 1 83 ? -16.768 -1.589 6.583 1.00 84.56 83 ALA A CA 1
ATOM 709 C C . ALA A 1 83 ? -16.477 -0.385 7.499 1.00 84.56 83 ALA A C 1
ATOM 711 O O . ALA A 1 83 ? -17.148 -0.214 8.512 1.00 84.56 83 ALA A O 1
ATOM 712 N N . PHE A 1 84 ? -15.532 0.483 7.125 1.00 85.44 84 PHE A N 1
ATOM 713 C CA . PHE A 1 84 ? -15.232 1.715 7.868 1.00 85.44 84 PHE A CA 1
ATOM 714 C C . PHE A 1 84 ? -16.330 2.782 7.782 1.00 85.44 84 PHE A C 1
ATOM 716 O O . PHE A 1 84 ? -16.432 3.617 8.676 1.00 85.44 84 PHE A O 1
ATOM 723 N N . THR A 1 85 ? -17.137 2.763 6.722 1.00 83.75 85 THR A N 1
ATOM 724 C CA . THR A 1 85 ? -18.246 3.709 6.531 1.00 83.75 85 THR A CA 1
ATOM 725 C C . THR A 1 85 ? -19.524 3.208 7.207 1.00 83.75 85 THR A C 1
ATOM 727 O O . THR A 1 85 ? -20.252 3.987 7.815 1.00 83.75 85 THR A O 1
ATOM 730 N N . ASP A 1 86 ? -19.775 1.902 7.131 1.00 84.88 86 ASP A N 1
ATOM 731 C CA . ASP A 1 86 ? -21.012 1.267 7.585 1.00 84.88 86 ASP A CA 1
ATOM 732 C C . ASP A 1 86 ? -20.977 0.933 9.087 1.00 84.88 86 ASP A C 1
ATOM 734 O O . ASP A 1 86 ? -22.019 0.863 9.742 1.00 84.88 86 ASP A O 1
ATOM 738 N N . ASN A 1 87 ? -19.786 0.726 9.661 1.00 84.12 87 ASN A N 1
ATOM 739 C CA . ASN A 1 87 ? -19.633 0.418 11.077 1.00 84.12 87 ASN A CA 1
ATOM 740 C C . ASN A 1 87 ? -19.410 1.694 11.904 1.00 84.12 87 ASN A C 1
ATOM 742 O O . ASN A 1 87 ? -18.326 2.281 11.894 1.00 84.12 87 ASN A O 1
ATOM 746 N N . LEU A 1 88 ? -20.425 2.072 12.688 1.00 85.50 88 LEU A N 1
ATOM 747 C CA . LEU A 1 88 ? -20.407 3.255 13.558 1.00 85.50 88 LEU A CA 1
ATOM 748 C C . LEU A 1 88 ? -19.226 3.273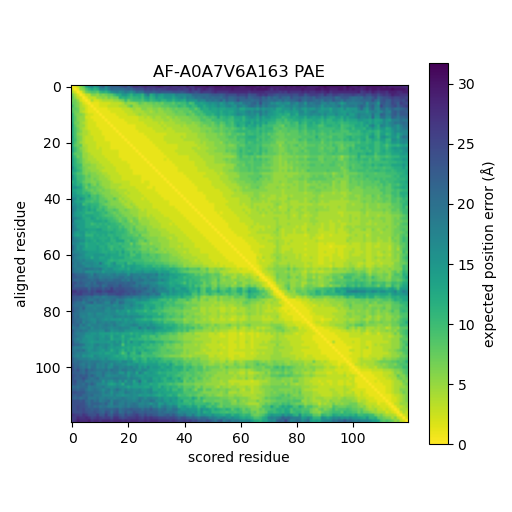 14.544 1.00 85.50 88 LEU A C 1
ATOM 750 O O . LEU A 1 88 ? -18.715 4.347 14.861 1.00 85.50 88 LEU A O 1
ATOM 754 N N . PHE A 1 89 ? -18.760 2.107 15.002 1.00 88.50 89 PHE A N 1
ATOM 755 C CA . PHE A 1 89 ? -17.605 2.011 15.895 1.00 88.50 89 PHE A CA 1
ATOM 756 C C . PHE A 1 89 ? -16.298 2.344 15.164 1.00 88.50 89 PHE A C 1
ATOM 758 O O . PHE A 1 89 ? -15.484 3.108 15.681 1.00 88.50 89 PHE A O 1
ATOM 765 N N . LEU A 1 90 ? -16.107 1.829 13.944 1.00 88.19 90 LEU A N 1
ATOM 766 C CA . LEU A 1 90 ? -14.926 2.147 13.130 1.00 88.19 90 LEU A CA 1
ATOM 767 C C . LEU A 1 90 ? -14.916 3.606 12.674 1.00 88.19 90 LEU A C 1
ATOM 769 O O . LEU A 1 90 ? -13.861 4.243 12.704 1.00 88.19 90 LEU A O 1
ATOM 773 N N . ALA A 1 91 ? -16.075 4.148 12.299 1.00 87.62 91 ALA A N 1
ATOM 774 C CA . ALA A 1 91 ? -16.219 5.560 11.969 1.00 87.62 91 ALA A CA 1
ATOM 775 C C . ALA A 1 91 ? -15.860 6.451 13.173 1.00 87.62 91 ALA A C 1
ATOM 777 O O . ALA A 1 91 ? -15.037 7.358 13.043 1.00 87.62 91 ALA A O 1
ATOM 778 N N . GLY A 1 92 ? -16.388 6.135 14.362 1.00 88.69 92 GLY A N 1
ATOM 779 C CA . GLY A 1 92 ? -16.069 6.853 15.598 1.00 88.69 92 GLY A CA 1
ATOM 780 C C . GLY A 1 92 ? -14.588 6.768 15.982 1.00 88.69 92 GLY A C 1
ATOM 781 O O . GLY A 1 92 ? -13.981 7.795 16.279 1.00 88.69 92 GLY A O 1
ATOM 782 N N . LEU A 1 93 ? -13.970 5.581 15.895 1.00 90.00 93 LEU A N 1
ATOM 783 C CA . LEU A 1 93 ? -12.525 5.427 16.120 1.00 90.00 93 LEU A CA 1
ATOM 784 C C . LEU A 1 93 ? -11.698 6.249 15.130 1.00 90.00 93 LEU A C 1
ATOM 786 O O . LEU A 1 93 ? -10.690 6.838 15.510 1.00 90.00 93 LEU A O 1
ATOM 790 N N . SER A 1 94 ? -12.115 6.294 13.865 1.00 90.12 94 SER A N 1
ATOM 791 C CA . SER A 1 94 ? -11.415 7.058 12.829 1.00 90.12 94 SER A CA 1
ATOM 792 C C . SER A 1 94 ? -11.461 8.559 13.117 1.00 90.12 94 SER A C 1
ATOM 794 O O . SER A 1 94 ? -10.447 9.241 12.989 1.00 90.12 94 SER A O 1
ATOM 796 N N . GLU A 1 95 ? -12.611 9.077 13.552 1.00 89.88 95 GLU A N 1
ATOM 797 C CA . GLU A 1 95 ? -12.761 10.472 13.984 1.00 89.88 95 GLU A CA 1
ATOM 798 C C . GLU A 1 95 ? -11.953 10.784 15.252 1.00 89.88 95 GLU A C 1
ATOM 800 O O . GLU A 1 95 ? -11.320 11.841 15.328 1.00 89.88 95 GLU A O 1
ATOM 805 N N . PHE A 1 96 ? -11.920 9.858 16.215 1.00 91.94 96 PHE A N 1
ATOM 806 C CA . PHE A 1 96 ? -11.117 9.979 17.433 1.00 91.94 96 PHE A CA 1
ATOM 807 C C . PHE A 1 96 ? -9.615 10.015 17.124 1.00 91.94 96 PHE A C 1
ATOM 809 O O . PHE A 1 96 ? -8.922 10.944 17.533 1.00 91.94 96 PHE A O 1
ATOM 816 N N . PHE A 1 97 ? -9.104 9.073 16.325 1.00 90.25 97 PHE A N 1
ATOM 817 C CA . PHE A 1 97 ? -7.695 9.066 15.917 1.00 90.25 97 PHE A CA 1
ATOM 818 C C . PHE A 1 97 ? -7.323 10.256 15.025 1.00 90.25 97 PHE A C 1
ATOM 820 O O . PHE A 1 97 ? -6.171 10.684 15.026 1.00 90.25 97 PHE A O 1
ATOM 827 N N . ALA A 1 98 ? -8.288 10.832 14.303 1.00 91.00 98 ALA A N 1
ATOM 828 C CA . ALA A 1 98 ? -8.112 12.084 13.572 1.00 91.00 98 ALA A CA 1
ATOM 829 C C . ALA A 1 98 ? -8.159 13.339 14.472 1.00 91.00 98 ALA A C 1
ATOM 831 O O . ALA A 1 98 ? -7.999 14.448 13.960 1.00 91.00 98 ALA A O 1
ATOM 832 N N . GLY A 1 99 ? -8.398 13.189 15.781 1.00 91.00 99 GLY A N 1
ATOM 833 C CA . GLY A 1 99 ? -8.463 14.285 16.752 1.00 91.00 99 GLY A CA 1
ATOM 834 C C . GLY A 1 99 ? -9.730 15.139 16.660 1.00 91.00 99 GLY A C 1
ATOM 835 O O . GLY A 1 99 ? -9.731 16.273 17.132 1.00 91.00 99 GLY A O 1
ATOM 836 N N . ARG A 1 100 ? -10.793 14.635 16.019 1.00 91.44 100 ARG A N 1
ATOM 837 C CA . ARG A 1 100 ? -12.074 15.352 15.850 1.00 91.44 100 ARG A CA 1
ATOM 838 C C . ARG A 1 100 ? -13.091 15.045 16.946 1.00 91.44 100 ARG A C 1
ATOM 840 O O . ARG A 1 100 ? -14.080 15.759 17.055 1.00 91.44 100 ARG A O 1
ATOM 847 N N . LEU A 1 101 ? -12.852 13.986 17.713 1.00 90.81 101 LEU A N 1
ATOM 848 C CA . LEU A 1 101 ? -13.627 13.602 18.887 1.00 90.81 101 LEU A CA 1
ATOM 849 C C . LEU A 1 101 ? -12.706 13.563 20.098 1.00 90.81 101 LEU A C 1
ATOM 851 O O . LEU A 1 101 ? -11.562 13.112 19.999 1.00 90.81 101 LEU A O 1
ATOM 855 N N . SER A 1 102 ? -13.224 13.989 21.241 1.00 91.62 102 SER A N 1
ATOM 856 C CA . SER A 1 102 ? -12.578 13.759 22.529 1.00 91.62 102 SER A CA 1
ATOM 857 C C . SER A 1 102 ? -12.770 12.311 22.999 1.00 91.62 102 SER A C 1
ATOM 859 O O . SER A 1 102 ? -13.615 11.568 22.494 1.00 91.62 102 SER A O 1
ATOM 861 N N . ALA A 1 103 ? -11.968 11.893 23.982 1.00 89.94 103 ALA A N 1
ATOM 862 C CA . ALA A 1 103 ? -12.068 10.549 24.549 1.00 89.94 103 ALA A CA 1
ATOM 863 C C . ALA A 1 103 ? -13.406 10.316 25.273 1.00 89.94 103 ALA A C 1
ATOM 865 O O . ALA A 1 103 ? -13.959 9.224 25.180 1.00 89.94 103 ALA A O 1
ATOM 866 N N . GLU A 1 104 ? -13.931 11.338 25.957 1.00 88.56 104 GLU A N 1
ATOM 867 C CA . GLU A 1 104 ? -15.210 11.275 26.678 1.00 88.56 104 GLU A CA 1
ATOM 868 C C . GLU A 1 104 ? -16.381 11.103 25.702 1.00 88.56 104 GLU A C 1
ATOM 870 O O . GLU A 1 104 ? -17.134 10.137 25.809 1.00 88.56 104 GLU A O 1
ATOM 875 N N . GLU A 1 105 ? -16.459 11.950 24.670 1.00 86.69 105 GLU A N 1
ATOM 876 C CA . GLU A 1 105 ? -17.487 11.856 23.620 1.00 86.69 105 GLU A CA 1
ATOM 877 C C . GLU A 1 105 ? -17.441 10.515 22.878 1.00 86.69 105 GLU A C 1
ATOM 879 O O . GLU A 1 105 ? -18.470 9.974 22.462 1.00 86.69 105 GLU A O 1
ATOM 884 N N . PHE A 1 106 ? -16.241 9.968 22.668 1.00 88.94 106 PHE A N 1
ATOM 885 C CA . PHE A 1 106 ? -16.102 8.681 22.005 1.00 88.94 106 PHE A CA 1
ATOM 886 C C . PHE A 1 106 ? -16.562 7.522 22.900 1.00 88.94 106 PHE A C 1
ATOM 888 O O . PHE A 1 106 ? -17.214 6.600 22.408 1.00 88.94 106 PHE A O 1
ATOM 895 N N . LEU A 1 107 ? -16.287 7.579 24.205 1.00 89.06 107 LEU A N 1
ATOM 896 C CA . LEU A 1 107 ? -16.730 6.562 25.157 1.00 89.06 107 LEU A CA 1
ATOM 897 C C . LEU A 1 107 ? -18.263 6.516 25.254 1.00 89.06 107 LEU A C 1
ATOM 899 O O . LEU A 1 107 ? -18.839 5.436 25.137 1.00 89.06 107 LEU A O 1
ATOM 903 N N . GLU A 1 108 ? -18.925 7.675 25.319 1.00 87.50 108 GLU A N 1
ATOM 904 C CA . GLU A 1 108 ? -20.393 7.761 25.272 1.00 87.50 108 GLU A CA 1
ATOM 905 C C . GLU A 1 108 ? -20.968 7.132 23.991 1.00 87.50 108 GLU A C 1
ATOM 907 O O . GLU A 1 108 ? -21.934 6.365 24.029 1.00 87.50 108 GLU A O 1
ATOM 912 N N . LYS A 1 109 ? -20.345 7.398 22.833 1.00 84.06 109 LYS A N 1
ATOM 913 C CA . LYS A 1 109 ? -20.740 6.776 21.559 1.00 84.06 109 LYS A CA 1
ATOM 914 C C . LYS A 1 109 ? -20.559 5.256 21.572 1.00 84.06 109 LYS A C 1
ATOM 916 O O . LYS A 1 109 ? -21.397 4.552 21.007 1.00 84.06 109 LYS A O 1
ATOM 921 N N . ILE A 1 110 ? -19.494 4.737 22.187 1.00 85.31 110 ILE A N 1
ATOM 922 C CA . ILE A 1 110 ? -19.270 3.289 22.307 1.00 85.31 110 ILE A CA 1
ATOM 923 C C . ILE A 1 110 ? -20.378 2.638 23.133 1.00 85.31 110 ILE A C 1
ATOM 925 O O . ILE A 1 110 ? -20.894 1.593 22.730 1.00 85.31 110 ILE A O 1
ATOM 929 N N . ASP A 1 111 ? -20.755 3.239 24.258 1.00 85.31 111 ASP A N 1
ATOM 930 C CA . ASP A 1 111 ? -21.780 2.679 25.140 1.00 85.31 111 ASP A CA 1
ATOM 931 C C . ASP A 1 111 ? -23.135 2.579 24.425 1.00 85.31 111 ASP A C 1
ATOM 933 O O . ASP A 1 111 ? -23.777 1.525 24.454 1.00 85.31 111 ASP A O 1
ATOM 937 N N . LEU A 1 112 ? -23.504 3.600 23.644 1.00 83.12 112 LEU A N 1
ATOM 938 C CA . LEU A 1 112 ? -24.695 3.561 22.786 1.00 83.12 112 LEU A CA 1
ATOM 939 C C . LEU A 1 112 ? -24.641 2.430 21.746 1.00 83.12 112 LEU A C 1
ATOM 941 O O . LEU A 1 112 ? -25.648 1.766 21.488 1.00 83.12 112 LEU A O 1
ATOM 945 N N . ILE A 1 113 ? -23.474 2.184 21.145 1.00 82.12 113 ILE A N 1
ATOM 946 C CA . ILE A 1 113 ? -23.289 1.106 20.160 1.00 82.12 113 ILE A CA 1
ATOM 947 C C . ILE A 1 113 ? -23.443 -0.266 20.827 1.00 82.12 113 ILE A C 1
ATOM 949 O O . ILE A 1 113 ? -24.103 -1.147 20.271 1.00 82.12 113 ILE A O 1
ATOM 953 N N . LYS A 1 114 ? -22.883 -0.450 22.027 1.00 78.56 114 LYS A N 1
ATOM 954 C CA . LYS A 1 114 ? -23.024 -1.695 22.795 1.00 78.56 114 LYS A CA 1
ATOM 955 C C . LYS A 1 114 ? -24.475 -1.979 23.154 1.00 78.56 114 LYS A C 1
ATOM 957 O O . LYS A 1 114 ? -24.932 -3.107 22.985 1.00 78.56 114 LYS A O 1
ATOM 962 N N . GLU A 1 115 ? -25.220 -0.966 23.590 1.00 78.69 115 GLU A N 1
ATOM 963 C CA . GLU A 1 115 ? -26.648 -1.111 23.883 1.00 78.69 115 GLU A CA 1
ATOM 964 C C . GLU A 1 115 ? -27.466 -1.497 22.645 1.00 78.69 115 GLU A C 1
ATOM 966 O O . GLU A 1 1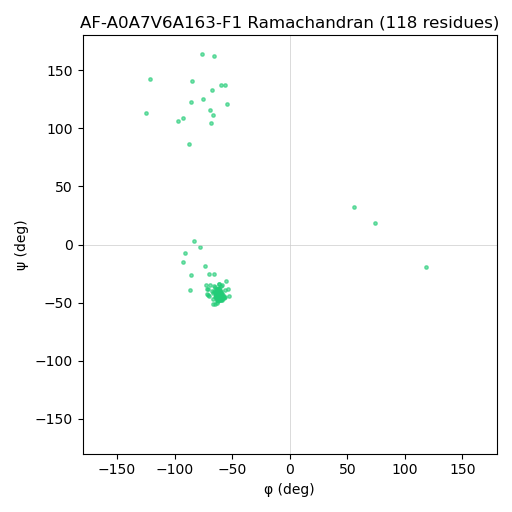15 ? -28.393 -2.303 22.737 1.00 78.69 115 GLU A O 1
ATOM 971 N N . GLN A 1 116 ? -27.128 -0.948 21.475 1.00 73.06 116 GLN A N 1
ATOM 972 C CA . GLN A 1 116 ? -27.781 -1.304 20.212 1.00 73.06 116 GLN A CA 1
ATOM 973 C C . GLN A 1 116 ? -27.448 -2.730 19.761 1.00 73.06 116 GLN A C 1
ATOM 975 O O . GLN A 1 116 ? -28.309 -3.402 19.192 1.00 73.06 116 GLN A O 1
ATOM 980 N N . GLN A 1 117 ? -26.227 -3.203 20.023 1.00 68.31 117 GLN A N 1
ATOM 981 C CA . GLN A 1 117 ? -25.819 -4.580 19.742 1.00 68.31 117 GLN A CA 1
ATOM 982 C C . GLN A 1 117 ? -26.449 -5.586 20.713 1.00 68.31 117 GLN A C 1
ATOM 984 O O . GLN A 1 117 ? -26.812 -6.670 20.281 1.00 68.31 117 GLN A O 1
ATOM 989 N N . ALA A 1 118 ? -26.640 -5.227 21.986 1.00 61.91 118 ALA A N 1
ATOM 990 C CA . ALA A 1 118 ? -27.275 -6.088 22.990 1.00 61.91 118 ALA A CA 1
ATOM 991 C C . ALA A 1 118 ? -28.803 -6.225 22.824 1.00 61.91 118 ALA A C 1
ATOM 993 O O . ALA A 1 118 ? -29.406 -7.132 23.394 1.00 61.91 118 ALA A O 1
ATOM 994 N N . LYS A 1 119 ? -29.441 -5.310 22.080 1.00 57.72 119 LYS A N 1
ATOM 995 C CA . LYS A 1 119 ? -30.887 -5.329 21.783 1.00 57.72 119 LYS A CA 1
ATOM 996 C C . LYS A 1 119 ? -31.249 -6.079 20.492 1.00 57.72 119 LYS A C 1
ATOM 998 O O . LYS A 1 119 ? -32.440 -6.226 20.216 1.00 57.72 119 LYS A O 1
ATOM 1003 N N . LYS A 1 120 ? -30.261 -6.498 19.698 1.00 50.53 120 LYS A N 1
ATOM 1004 C CA . LYS A 1 120 ? -30.432 -7.348 18.510 1.00 50.53 120 LYS A CA 1
ATOM 1005 C C . LYS A 1 120 ? -30.154 -8.803 18.854 1.00 50.53 120 LYS A C 1
ATOM 1007 O O . LYS A 1 120 ? -30.836 -9.653 18.244 1.00 50.53 120 LYS A O 1
#

Sequence (120 aa):
MSKIIPFDQLARAQHLNFLEHKRRDYREREDYLARLRRLLFQIEGQMRQTEVQQLEVFLQAARHFQVNLELPIQGDRLAVQRAFTDNLFLAGLSEFFAGRLSAEEFLEKIDLIKEQQAKK

Radius of gyration: 30.97 Å; Cα contacts (8 Å, |Δi|>4): 35; chains: 1; bounding box: 84×26×75 Å

Mean predicted aligned error: 8.62 Å

pLDDT: mean 87.16, std 10.27, range [43.06, 98.31]

Nearest PDB structures (foldseek):
  3a1g-assembly2_C  TM=4.868E-01  e=2.663E+00  Influenza A virus (A/Puerto Rico/8/1934(H1N1))